Protein AF-A0A7W0SQC8-F1 (afdb_monomer_lite)

Secondary structure (DSSP, 8-state):
--HHHHHHHHHHHHHHHS-TTTS-HHHHHHHHHHTT-SSTTSPTTTT--S--GGGHHHHHH-

Radius of gyration: 10.93 Å; chains: 1; bounding box: 25×18×28 Å

Sequence (62 aa):
MSTNQQVDAAIDRLLAESPPRDLPPTEFWGHQFDAGLAFVHFPQGDGGLGLAPGVQRHINER

pLDDT: mean 95.79, std 4.21, range [65.31, 98.06]

Structure (mmCIF, N/CA/C/O backbone):
data_AF-A0A7W0SQC8-F1
#
_entry.id   AF-A0A7W0SQC8-F1
#
loop_
_atom_site.group_PDB
_atom_site.id
_atom_site.type_symbol
_atom_site.label_atom_id
_atom_site.label_alt_id
_atom_site.label_comp_id
_atom_site.label_asym_id
_atom_site.label_entity_id
_atom_site.label_seq_id
_atom_site.pdbx_PDB_ins_code
_atom_site.Cartn_x
_atom_site.Cartn_y
_atom_site.Cartn_z
_atom_site.occupancy
_atom_site.B_iso_or_equiv
_atom_site.auth_seq_id
_atom_site.auth_comp_id
_atom_site.auth_asym_id
_atom_site.auth_atom_id
_atom_site.pdbx_PDB_model_num
ATOM 1 N N . MET A 1 1 ? -4.989 -12.976 14.098 1.00 65.31 1 MET A N 1
ATOM 2 C CA . MET A 1 1 ? -3.750 -12.310 13.643 1.00 65.31 1 MET A CA 1
ATOM 3 C C . MET A 1 1 ? -3.812 -10.865 14.093 1.00 65.31 1 MET A C 1
ATOM 5 O O . MET A 1 1 ? -4.907 -10.313 14.097 1.00 65.31 1 MET A O 1
ATOM 9 N N . SER A 1 2 ? -2.700 -10.277 14.533 1.00 91.25 2 SER A N 1
ATOM 10 C CA . SER A 1 2 ? -2.656 -8.831 14.778 1.00 91.25 2 SER A CA 1
ATOM 11 C C . SER A 1 2 ? -2.738 -8.066 13.452 1.00 91.25 2 SER A C 1
ATOM 13 O O . SER A 1 2 ? -2.442 -8.623 12.393 1.00 91.25 2 SER A O 1
ATOM 15 N N . THR A 1 3 ? -3.109 -6.786 13.504 1.00 93.44 3 THR A N 1
ATOM 16 C CA . THR A 1 3 ? -3.143 -5.916 12.320 1.00 93.44 3 THR A CA 1
ATOM 17 C C . THR A 1 3 ? -1.805 -5.907 11.579 1.00 93.44 3 THR A C 1
ATOM 19 O O . THR A 1 3 ? -1.787 -6.050 10.362 1.00 93.44 3 THR A O 1
ATOM 22 N N . ASN A 1 4 ? -0.683 -5.836 12.303 1.00 92.44 4 ASN A N 1
ATOM 23 C CA . ASN A 1 4 ? 0.641 -5.849 11.677 1.00 92.44 4 ASN A CA 1
ATOM 24 C C . ASN A 1 4 ? 0.947 -7.190 11.006 1.00 92.44 4 ASN A C 1
ATOM 26 O O . ASN A 1 4 ? 1.446 -7.186 9.895 1.00 92.44 4 ASN A O 1
ATOM 30 N N . GLN A 1 5 ? 0.564 -8.326 11.602 1.00 94.94 5 GLN A N 1
ATOM 31 C CA . GLN A 1 5 ? 0.765 -9.636 10.966 1.00 94.94 5 GLN A CA 1
ATOM 32 C C . GLN A 1 5 ? -0.021 -9.781 9.655 1.00 94.94 5 GLN A C 1
ATOM 34 O O . GLN A 1 5 ? 0.469 -10.390 8.709 1.00 94.94 5 GLN A O 1
ATOM 39 N N . GLN A 1 6 ? -1.242 -9.238 9.594 1.00 93.94 6 GLN A N 1
ATOM 40 C CA . GLN A 1 6 ? -2.032 -9.212 8.359 1.00 93.94 6 GLN A CA 1
ATOM 41 C C . GLN A 1 6 ? -1.347 -8.356 7.287 1.00 93.94 6 GLN A C 1
ATOM 43 O O . GLN A 1 6 ? -1.272 -8.759 6.129 1.00 93.94 6 GLN A O 1
ATOM 48 N N . VAL A 1 7 ? -0.853 -7.182 7.681 1.00 96.19 7 VAL A N 1
ATOM 49 C CA . VAL A 1 7 ? -0.151 -6.259 6.784 1.00 96.19 7 VAL A CA 1
ATOM 50 C C . VAL A 1 7 ? 1.166 -6.853 6.292 1.00 96.19 7 VAL A C 1
ATOM 52 O O . VAL A 1 7 ? 1.440 -6.791 5.100 1.00 96.19 7 VAL A O 1
ATOM 55 N N . ASP A 1 8 ? 1.938 -7.490 7.170 1.00 97.31 8 ASP A N 1
ATOM 56 C CA . ASP A 1 8 ? 3.189 -8.160 6.815 1.00 97.31 8 ASP A CA 1
ATOM 57 C C . ASP A 1 8 ? 2.952 -9.239 5.758 1.00 97.31 8 ASP A C 1
ATOM 59 O O . ASP A 1 8 ? 3.641 -9.262 4.744 1.00 97.31 8 ASP A O 1
ATOM 63 N N . ALA A 1 9 ? 1.921 -10.069 5.938 1.00 96.88 9 ALA A N 1
ATOM 64 C CA . ALA A 1 9 ? 1.566 -11.093 4.961 1.00 96.88 9 ALA A CA 1
ATOM 65 C C . ALA A 1 9 ? 1.150 -10.500 3.601 1.00 96.88 9 ALA A C 1
ATOM 67 O O . ALA A 1 9 ? 1.451 -11.080 2.557 1.00 96.88 9 ALA A O 1
ATOM 68 N N . ALA A 1 10 ? 0.470 -9.349 3.593 1.00 96.69 10 ALA A N 1
ATOM 69 C CA . ALA A 1 10 ? 0.106 -8.655 2.359 1.00 96.69 10 ALA A CA 1
ATOM 70 C C . ALA A 1 10 ? 1.335 -8.059 1.650 1.00 96.69 10 ALA A C 1
ATOM 72 O O . ALA A 1 10 ? 1.449 -8.178 0.431 1.00 96.69 10 ALA A O 1
ATOM 73 N N . ILE A 1 11 ? 2.268 -7.472 2.407 1.00 97.62 11 ILE A N 1
ATOM 74 C CA . ILE A 1 11 ? 3.539 -6.950 1.882 1.00 97.62 11 ILE A CA 1
ATOM 75 C C . ILE A 1 11 ? 4.376 -8.088 1.294 1.00 97.62 11 ILE A C 1
ATOM 77 O O . ILE A 1 11 ? 4.838 -7.982 0.161 1.00 97.62 11 ILE A O 1
ATOM 81 N N . ASP A 1 12 ? 4.535 -9.191 2.027 1.00 97.94 12 ASP A N 1
ATOM 82 C CA . ASP A 1 12 ? 5.318 -10.345 1.575 1.00 97.94 12 ASP A CA 1
ATOM 83 C C . ASP A 1 12 ? 4.753 -10.916 0.270 1.00 97.94 12 ASP A C 1
ATOM 85 O O . ASP A 1 12 ? 5.502 -11.235 -0.654 1.00 97.94 12 ASP A O 1
ATOM 89 N N . ARG A 1 13 ? 3.421 -10.986 0.164 1.00 97.75 13 ARG A N 1
ATOM 90 C CA . ARG A 1 13 ? 2.741 -11.411 -1.058 1.00 97.75 13 ARG A CA 1
ATOM 91 C C . ARG A 1 13 ? 2.990 -10.451 -2.221 1.00 97.75 13 ARG A C 1
ATOM 93 O O . ARG A 1 13 ? 3.364 -10.915 -3.294 1.00 97.75 13 ARG A O 1
ATOM 100 N N . LEU A 1 14 ? 2.820 -9.143 -2.009 1.00 97.44 14 LEU A N 1
ATOM 101 C CA . LEU A 1 14 ? 3.070 -8.127 -3.038 1.00 97.44 14 LEU A CA 1
ATOM 102 C C . LEU A 1 14 ? 4.505 -8.223 -3.566 1.00 97.44 14 LEU A C 1
ATOM 104 O O . LEU A 1 14 ? 4.718 -8.210 -4.772 1.00 97.44 14 LEU A O 1
ATOM 108 N N . LEU A 1 15 ? 5.488 -8.354 -2.676 1.00 96.56 15 LEU A N 1
ATOM 109 C CA . LEU A 1 15 ? 6.898 -8.423 -3.063 1.00 96.56 15 LEU A CA 1
ATOM 110 C C . LEU A 1 15 ? 7.264 -9.743 -3.755 1.00 96.56 15 LEU A C 1
ATOM 112 O O . LEU A 1 15 ? 8.165 -9.751 -4.592 1.00 96.56 15 LEU A O 1
ATOM 116 N N . ALA A 1 16 ? 6.589 -10.844 -3.420 1.00 97.56 16 ALA A N 1
ATOM 117 C CA . ALA A 1 16 ? 6.782 -12.132 -4.080 1.00 97.56 16 ALA A CA 1
ATOM 118 C C . ALA A 1 16 ? 6.151 -12.178 -5.482 1.00 97.56 16 ALA A C 1
ATOM 120 O O . ALA A 1 16 ? 6.736 -12.760 -6.394 1.00 97.56 16 ALA A O 1
ATOM 121 N N . GLU A 1 17 ? 4.967 -11.586 -5.652 1.00 96.69 17 GLU A N 1
ATOM 122 C CA . GLU A 1 17 ? 4.227 -11.574 -6.922 1.00 96.69 17 GLU A CA 1
ATOM 123 C C . GLU A 1 17 ? 4.693 -10.453 -7.864 1.00 96.69 17 GLU A C 1
ATOM 125 O O . GLU A 1 17 ? 4.678 -10.618 -9.084 1.00 96.69 17 GLU A O 1
ATOM 130 N N . SER A 1 18 ? 5.120 -9.317 -7.312 1.00 96.00 18 SER A N 1
ATOM 131 C CA . SER A 1 18 ? 5.454 -8.098 -8.053 1.00 96.00 18 SER A CA 1
ATOM 132 C C . SER A 1 18 ? 6.725 -7.446 -7.494 1.00 96.00 18 SER A C 1
ATOM 134 O O . SER A 1 18 ? 6.655 -6.400 -6.842 1.00 96.00 18 SER A O 1
ATOM 136 N N . PRO A 1 19 ? 7.915 -8.033 -7.722 1.00 94.50 19 PRO A N 1
ATOM 137 C CA . PRO A 1 19 ? 9.157 -7.484 -7.196 1.00 94.50 19 PRO A CA 1
ATOM 138 C C . PRO A 1 19 ? 9.420 -6.077 -7.765 1.00 94.50 19 PRO A C 1
ATOM 140 O O . PRO A 1 19 ? 9.528 -5.915 -8.982 1.00 94.50 19 PRO A O 1
ATOM 143 N N . PRO A 1 20 ? 9.615 -5.040 -6.927 1.00 92.81 20 PRO A N 1
ATOM 144 C CA . PRO A 1 20 ? 9.771 -3.659 -7.399 1.00 92.81 20 PRO A CA 1
ATOM 145 C C . PRO A 1 20 ? 11.047 -3.428 -8.222 1.00 92.81 20 PRO A C 1
ATOM 147 O O . PRO A 1 20 ? 11.179 -2.399 -8.875 1.00 92.81 20 PRO A O 1
ATOM 150 N N . ARG A 1 21 ? 12.011 -4.357 -8.181 1.00 94.75 21 ARG A N 1
ATOM 151 C CA . ARG A 1 21 ? 13.251 -4.278 -8.974 1.00 94.75 21 ARG A CA 1
ATOM 152 C C . ARG A 1 21 ? 13.046 -4.693 -10.430 1.00 94.75 21 ARG A C 1
ATOM 154 O O . ARG A 1 21 ? 13.836 -4.282 -11.274 1.00 94.75 21 ARG A O 1
ATOM 161 N N . ASP A 1 22 ? 12.002 -5.474 -10.692 1.00 95.31 22 ASP A N 1
ATOM 162 C CA . ASP A 1 22 ? 11.709 -6.041 -12.008 1.00 95.31 22 ASP A CA 1
ATOM 163 C C . ASP A 1 22 ? 10.606 -5.254 -12.735 1.00 95.31 22 ASP A C 1
ATOM 165 O O . ASP A 1 22 ? 10.336 -5.506 -13.907 1.00 95.31 22 ASP A O 1
ATOM 169 N N . LEU A 1 23 ? 9.992 -4.279 -12.052 1.00 95.81 23 LEU A N 1
ATOM 170 C CA . LEU A 1 23 ? 8.861 -3.502 -12.544 1.00 95.81 23 LEU A CA 1
ATOM 171 C C . LEU A 1 23 ? 9.182 -2.003 -12.609 1.00 95.81 23 LEU A C 1
ATOM 173 O O . LEU A 1 23 ? 9.861 -1.465 -11.730 1.00 95.81 23 LEU A O 1
ATOM 177 N N . PRO A 1 24 ? 8.642 -1.278 -13.604 1.00 97.38 24 PRO A N 1
ATOM 178 C CA . PRO A 1 24 ? 8.579 0.173 -13.553 1.00 97.38 24 PRO A CA 1
ATOM 179 C C . PRO A 1 24 ? 7.832 0.647 -12.292 1.00 97.38 24 PRO A C 1
ATOM 181 O O . PRO A 1 24 ? 6.838 0.028 -11.902 1.00 97.38 24 PRO A O 1
ATOM 184 N N . PRO A 1 25 ? 8.216 1.788 -11.687 1.00 95.94 25 PRO A N 1
ATOM 185 C CA . PRO A 1 25 ? 7.584 2.276 -10.459 1.00 95.94 25 PRO A CA 1
ATOM 186 C C . PRO A 1 25 ? 6.059 2.406 -10.542 1.00 95.94 25 PRO A C 1
ATOM 188 O O . PRO A 1 25 ? 5.356 2.039 -9.608 1.00 95.94 25 PRO A O 1
ATOM 191 N N . THR A 1 26 ? 5.532 2.883 -11.672 1.00 97.00 26 THR A N 1
ATOM 192 C CA . THR A 1 26 ? 4.086 3.058 -11.874 1.00 97.00 26 THR A CA 1
ATOM 193 C C . THR A 1 26 ? 3.320 1.740 -11.895 1.00 97.00 26 THR A C 1
ATOM 195 O O . THR A 1 26 ? 2.183 1.695 -11.438 1.00 97.00 26 THR A O 1
ATOM 198 N N . GLU A 1 27 ? 3.933 0.676 -12.414 1.00 97.88 27 GLU A N 1
ATOM 199 C CA . GLU A 1 27 ? 3.330 -0.658 -12.450 1.00 97.88 27 GLU A CA 1
ATOM 200 C C . GLU A 1 27 ? 3.325 -1.275 -11.049 1.00 97.88 27 GLU A C 1
ATOM 202 O O . GLU A 1 27 ? 2.285 -1.730 -10.576 1.00 97.88 27 GLU A O 1
ATOM 207 N N . PHE A 1 28 ? 4.442 -1.162 -10.322 1.00 97.62 28 PHE A N 1
ATOM 208 C CA . PHE A 1 28 ? 4.505 -1.579 -8.921 1.00 97.62 28 PHE A CA 1
ATOM 209 C C . PHE A 1 28 ? 3.487 -0.837 -8.041 1.00 97.62 28 PHE A C 1
ATOM 211 O O . PHE A 1 28 ? 2.821 -1.458 -7.216 1.00 97.62 28 PHE A O 1
ATOM 218 N N . TRP A 1 29 ? 3.315 0.477 -8.223 1.00 96.50 29 TRP A N 1
ATOM 219 C CA . TRP A 1 29 ? 2.300 1.242 -7.487 1.00 96.50 29 TRP A CA 1
ATOM 220 C C . TRP A 1 29 ? 0.872 0.796 -7.807 1.00 96.50 29 TRP A C 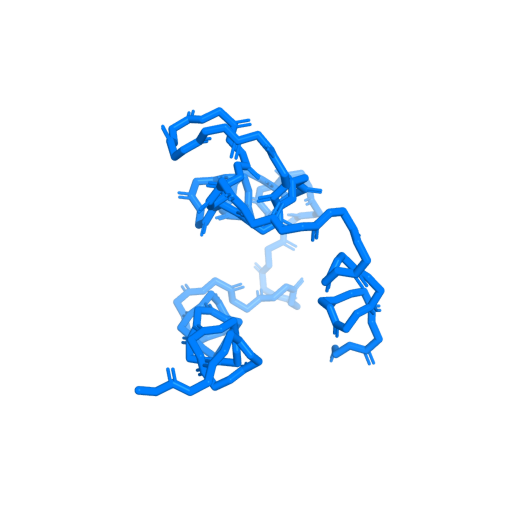1
ATOM 222 O O . TRP A 1 29 ? 0.032 0.808 -6.910 1.00 96.50 29 TRP A O 1
ATOM 232 N N . GLY A 1 30 ? 0.604 0.363 -9.043 1.00 97.75 30 GLY A N 1
ATOM 233 C CA . GLY A 1 30 ? -0.662 -0.275 -9.406 1.00 97.75 30 GLY A CA 1
ATOM 234 C C . GLY A 1 30 ? -0.905 -1.542 -8.586 1.00 97.75 30 GLY A C 1
ATOM 235 O O . GLY A 1 30 ? -1.923 -1.650 -7.909 1.00 97.75 30 GLY A O 1
ATOM 236 N N . HIS A 1 31 ? 0.079 -2.442 -8.526 1.00 97.94 31 HIS A N 1
ATOM 237 C CA . HIS A 1 31 ? -0.017 -3.650 -7.699 1.00 97.94 31 HIS A CA 1
ATOM 238 C C . HIS A 1 31 ? -0.136 -3.346 -6.201 1.00 97.94 31 HIS A C 1
ATOM 240 O O . HIS A 1 31 ? -0.889 -4.008 -5.489 1.00 97.94 31 HIS A O 1
ATOM 246 N N . GLN A 1 32 ? 0.566 -2.323 -5.709 1.00 97.50 32 GLN A N 1
ATOM 247 C CA . GLN A 1 32 ? 0.445 -1.870 -4.324 1.00 97.50 32 GLN A CA 1
ATOM 248 C C . GLN A 1 32 ? -0.965 -1.345 -4.018 1.00 97.50 32 GLN A C 1
ATOM 250 O O . GLN A 1 32 ? -1.500 -1.610 -2.938 1.00 97.50 32 GLN A O 1
ATOM 255 N N . PHE A 1 33 ? -1.570 -0.617 -4.959 1.00 98.06 33 PHE A N 1
ATOM 256 C CA . PHE A 1 33 ? -2.951 -0.161 -4.862 1.00 98.06 33 PHE A CA 1
ATOM 257 C C . PHE A 1 33 ? -3.918 -1.350 -4.840 1.00 98.06 33 PHE A C 1
ATOM 259 O O . PHE A 1 33 ? -4.721 -1.462 -3.915 1.00 98.06 33 PHE A O 1
ATOM 266 N N . ASP A 1 34 ? -3.784 -2.286 -5.776 1.00 97.50 34 ASP A N 1
ATOM 267 C CA . ASP A 1 34 ? -4.637 -3.478 -5.849 1.00 97.50 34 ASP A CA 1
ATOM 268 C C . ASP A 1 34 ? -4.522 -4.358 -4.591 1.00 97.50 34 ASP A C 1
ATOM 270 O O . ASP A 1 34 ? -5.507 -4.942 -4.130 1.00 97.50 34 ASP A O 1
ATOM 274 N N . ALA A 1 35 ? -3.335 -4.403 -3.979 1.00 96.94 35 ALA A N 1
ATOM 275 C CA . ALA A 1 35 ? -3.084 -5.089 -2.712 1.00 96.94 35 ALA A CA 1
ATOM 276 C C . ALA A 1 35 ? -3.647 -4.355 -1.475 1.00 96.94 35 ALA A C 1
ATOM 278 O O . ALA A 1 35 ? -3.608 -4.900 -0.369 1.00 96.94 35 ALA A O 1
ATOM 279 N N . GLY A 1 36 ? -4.156 -3.129 -1.629 1.00 97.69 36 GLY A N 1
ATOM 280 C CA . GLY A 1 36 ? -4.684 -2.317 -0.528 1.00 97.69 36 GLY A CA 1
ATOM 281 C C . GLY A 1 36 ? -3.611 -1.631 0.329 1.00 97.69 36 GLY A C 1
ATOM 282 O O . GLY A 1 36 ? -3.877 -1.240 1.468 1.00 97.69 36 GLY A O 1
ATOM 283 N N . LEU A 1 37 ? -2.383 -1.511 -0.180 1.00 97.81 37 LEU A N 1
ATOM 284 C CA . LEU A 1 37 ? -1.217 -1.024 0.570 1.00 97.81 37 LEU A CA 1
ATOM 285 C C . LEU A 1 37 ? -0.824 0.423 0.225 1.00 97.81 37 LEU A C 1
ATOM 287 O O . LEU A 1 37 ? 0.117 0.955 0.815 1.00 97.81 37 LEU A O 1
ATOM 291 N N . ALA A 1 38 ? -1.541 1.077 -0.694 1.00 97.06 38 ALA A N 1
ATOM 292 C CA . ALA A 1 38 ? -1.268 2.458 -1.096 1.00 97.06 38 ALA A CA 1
ATOM 293 C C . ALA A 1 38 ? -1.700 3.468 -0.018 1.00 97.06 38 ALA A C 1
ATOM 295 O O . ALA A 1 38 ? -0.939 4.360 0.353 1.00 97.06 38 ALA A O 1
ATOM 296 N N . PHE A 1 39 ? -2.914 3.301 0.515 1.00 96.44 39 PHE A N 1
ATOM 297 C CA . PHE A 1 39 ? -3.482 4.125 1.582 1.00 96.44 39 PHE A CA 1
ATOM 298 C C . PHE A 1 39 ? -4.386 3.260 2.460 1.00 96.44 39 PHE A C 1
ATOM 300 O O . PHE A 1 39 ? -5.601 3.200 2.285 1.0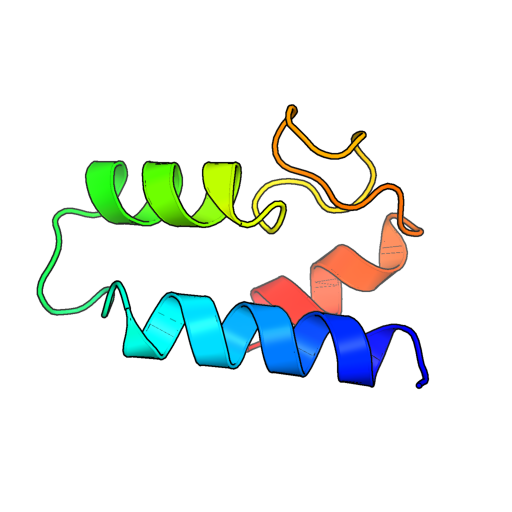0 96.44 39 PHE A O 1
ATOM 307 N N . VAL A 1 40 ? -3.788 2.610 3.455 1.00 97.12 40 VAL A N 1
ATOM 308 C CA . VAL A 1 40 ? -4.373 1.484 4.204 1.00 97.12 40 VAL A CA 1
ATOM 309 C C . VAL A 1 40 ? -5.725 1.769 4.878 1.00 97.12 40 VAL A C 1
ATOM 311 O O . VAL A 1 40 ? -6.469 0.843 5.195 1.00 97.12 40 VAL A O 1
ATOM 314 N N . HIS A 1 41 ? -6.049 3.041 5.102 1.00 97.56 41 HIS A N 1
ATOM 315 C CA . HIS A 1 41 ? -7.283 3.482 5.745 1.00 97.56 41 HIS A CA 1
ATOM 316 C C . HIS A 1 41 ? -8.483 3.587 4.803 1.00 97.56 41 HIS A C 1
ATOM 318 O O . HIS A 1 41 ? -9.614 3.655 5.285 1.00 97.56 41 HIS A O 1
ATOM 324 N N . PHE A 1 42 ? -8.269 3.580 3.486 1.00 98.06 42 PHE A N 1
ATOM 325 C CA 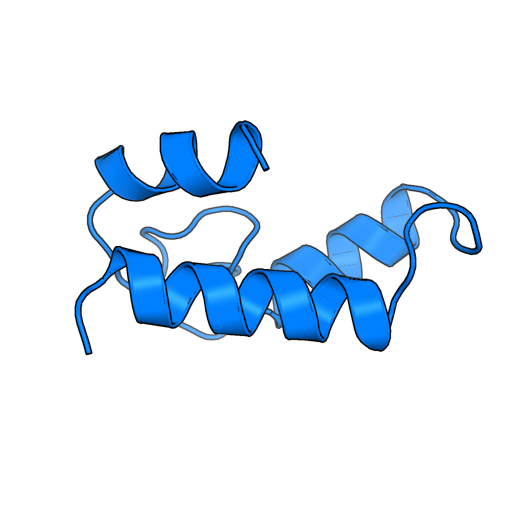. PHE A 1 42 ? -9.370 3.455 2.539 1.00 98.06 42 PHE A CA 1
ATOM 326 C C . PHE A 1 42 ? -9.959 2.041 2.543 1.00 98.06 42 PHE A C 1
ATOM 328 O O . PHE A 1 42 ? -9.311 1.101 3.013 1.00 98.06 42 PHE A O 1
ATOM 335 N N . PRO A 1 43 ? -11.195 1.868 2.049 1.00 97.19 43 PRO A N 1
ATOM 336 C CA . PRO A 1 43 ? -11.784 0.551 1.858 1.00 97.19 43 PRO A CA 1
ATOM 337 C C . PRO A 1 43 ? -10.951 -0.345 0.933 1.00 97.19 43 PRO A C 1
ATOM 339 O O . PRO A 1 43 ? -10.160 0.119 0.108 1.00 97.19 43 PRO A O 1
ATOM 342 N N . GLN A 1 44 ? -11.184 -1.652 1.041 1.00 94.50 44 GLN A N 1
ATOM 343 C CA . GLN A 1 44 ? -10.669 -2.612 0.070 1.00 94.50 44 GLN A CA 1
ATOM 344 C C . GLN A 1 44 ? -11.248 -2.326 -1.321 1.00 94.50 44 GLN A C 1
ATOM 346 O O . GLN A 1 44 ? -12.449 -2.107 -1.454 1.00 94.50 44 GLN A O 1
ATOM 351 N N . GLY A 1 45 ? -10.390 -2.346 -2.344 1.00 94.88 45 GLY A N 1
ATOM 352 C CA . GLY A 1 45 ? -10.729 -1.955 -3.719 1.00 94.88 45 GLY A CA 1
ATOM 353 C C . GLY A 1 45 ? -10.394 -0.497 -4.051 1.00 94.88 45 GLY A C 1
ATOM 354 O O . GLY A 1 45 ? -10.194 -0.186 -5.219 1.00 94.88 45 GLY A O 1
ATOM 355 N N . ASP A 1 46 ? -10.222 0.354 -3.033 1.00 97.44 46 ASP A N 1
ATOM 356 C CA . ASP A 1 46 ? -9.853 1.771 -3.175 1.00 97.44 46 ASP A CA 1
ATOM 357 C C . ASP A 1 46 ? -8.410 2.044 -2.703 1.00 97.44 46 ASP A C 1
ATOM 359 O O . ASP A 1 46 ? -8.080 3.126 -2.215 1.00 97.44 46 ASP A O 1
ATOM 363 N N . GLY A 1 47 ? -7.531 1.042 -2.796 1.00 96.62 47 GLY A N 1
ATOM 364 C CA . GLY A 1 47 ? -6.127 1.186 -2.404 1.00 96.62 47 GLY A CA 1
ATOM 365 C C . GLY A 1 47 ? -5.838 0.991 -0.915 1.00 96.62 47 GLY A C 1
ATOM 366 O O . GLY A 1 47 ? -4.698 1.213 -0.497 1.00 96.62 47 GLY A O 1
ATOM 367 N N . GLY A 1 48 ? -6.830 0.575 -0.120 1.00 97.62 48 GLY A N 1
ATOM 368 C CA . GLY A 1 48 ? -6.691 0.354 1.319 1.00 97.62 48 GLY A CA 1
ATOM 369 C C . GLY A 1 48 ? -7.202 -1.001 1.817 1.00 97.62 48 GLY A C 1
ATOM 370 O O . GLY A 1 48 ? -7.635 -1.857 1.049 1.00 97.62 48 GLY A O 1
ATOM 371 N N . LEU A 1 49 ? -7.144 -1.195 3.137 1.00 96.94 49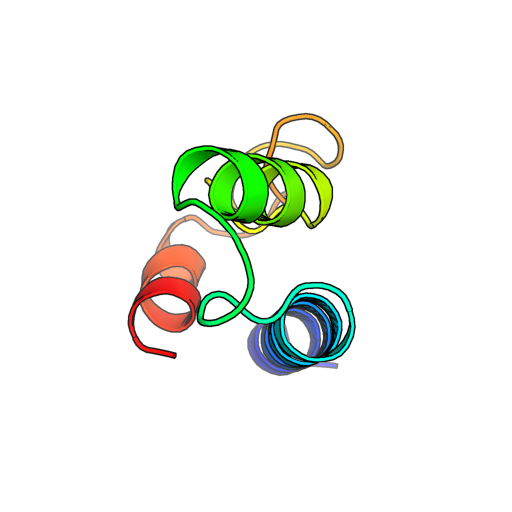 LEU A N 1
ATOM 372 C CA . LEU A 1 49 ? -7.624 -2.391 3.846 1.00 96.94 49 LEU A CA 1
ATOM 373 C C . LEU A 1 49 ? -8.628 -2.044 4.963 1.00 96.94 49 LEU A C 1
ATOM 375 O O . LEU A 1 49 ? -8.971 -2.899 5.778 1.00 96.94 49 LEU A O 1
ATOM 379 N N . GLY A 1 50 ? -9.079 -0.789 5.037 1.00 96.94 50 GLY A N 1
ATOM 380 C CA . GLY A 1 50 ? -9.971 -0.279 6.081 1.00 96.94 50 GLY A CA 1
ATOM 381 C C . GLY A 1 50 ? -9.333 -0.234 7.473 1.00 96.94 50 GLY A C 1
ATOM 382 O O . GLY A 1 50 ? -10.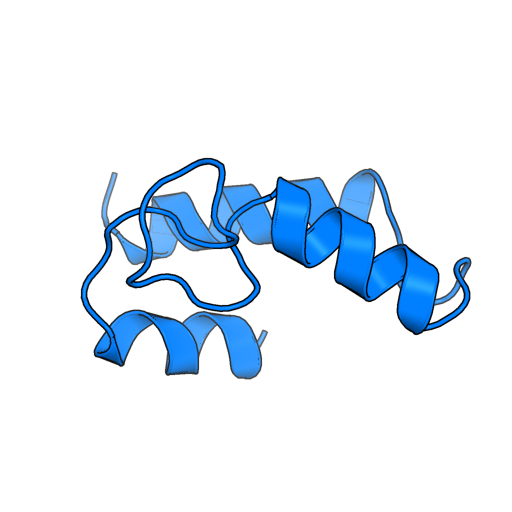037 -0.346 8.477 1.00 96.94 50 GLY A O 1
ATOM 383 N N . LEU A 1 51 ? -8.004 -0.119 7.556 1.00 96.94 51 LEU A N 1
ATOM 384 C CA . LEU A 1 51 ? -7.264 -0.129 8.821 1.00 96.94 51 LEU A CA 1
ATOM 385 C C . LEU A 1 51 ? -7.049 1.285 9.376 1.00 96.94 51 LEU A C 1
ATOM 387 O O . LEU A 1 51 ? -7.244 2.294 8.705 1.00 96.94 51 LEU A O 1
ATOM 391 N N . ALA A 1 52 ? -6.609 1.380 10.630 1.00 96.81 52 ALA A N 1
ATOM 392 C CA . ALA A 1 52 ? -6.283 2.674 11.220 1.00 96.81 52 ALA A CA 1
ATOM 393 C C . ALA A 1 52 ? -5.144 3.371 10.434 1.00 96.81 52 ALA A C 1
ATOM 395 O O . ALA A 1 52 ? -4.140 2.720 10.137 1.00 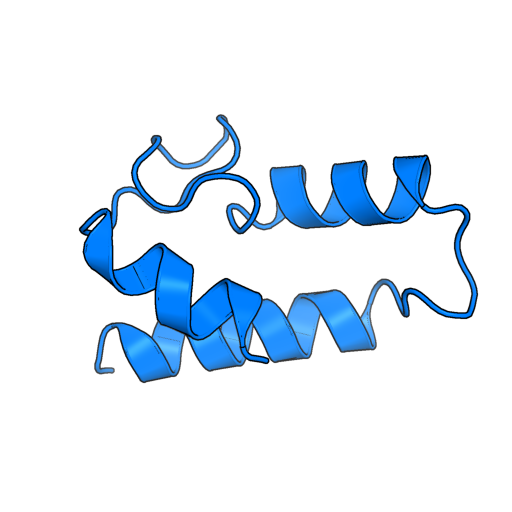96.81 52 ALA A O 1
ATOM 396 N N . PRO A 1 53 ? -5.210 4.695 10.180 1.00 95.38 53 PRO A N 1
ATOM 397 C CA . PRO A 1 53 ? -4.174 5.422 9.431 1.00 95.38 53 PRO A CA 1
ATOM 398 C C . PRO A 1 53 ? -2.752 5.270 9.992 1.00 95.38 53 PRO A C 1
ATOM 400 O O . PRO A 1 53 ? -1.780 5.307 9.244 1.00 95.38 53 PRO A O 1
ATOM 403 N N . GLY A 1 54 ? -2.617 5.053 11.308 1.00 95.69 54 GLY A N 1
ATOM 404 C CA . GLY A 1 54 ? -1.325 4.831 11.966 1.00 95.69 54 GLY A CA 1
ATOM 405 C C . GLY A 1 54 ? -0.573 3.587 11.479 1.00 95.69 54 GLY A C 1
ATOM 406 O O . GLY A 1 54 ? 0.647 3.530 11.617 1.00 95.69 54 GLY A O 1
ATOM 407 N N . VAL A 1 55 ? -1.274 2.629 10.867 1.00 96.44 55 VAL A N 1
ATOM 408 C CA . VAL A 1 55 ? -0.689 1.411 10.288 1.00 96.44 55 VAL A CA 1
ATOM 409 C C . VAL A 1 55 ? 0.112 1.714 9.017 1.00 96.44 55 VAL A C 1
ATOM 411 O O . VAL A 1 55 ? 1.063 1.000 8.718 1.00 96.44 55 VAL A O 1
ATOM 414 N N . GLN A 1 56 ? -0.190 2.808 8.306 1.00 97.19 56 GLN A N 1
ATOM 415 C CA . GLN A 1 56 ? 0.523 3.173 7.074 1.00 97.19 56 GLN A CA 1
ATOM 416 C C . GLN A 1 56 ? 2.029 3.354 7.302 1.00 97.19 56 GLN A C 1
ATOM 418 O O . GLN A 1 56 ? 2.827 3.035 6.428 1.00 97.19 56 GLN A O 1
ATOM 423 N N . ARG A 1 57 ? 2.434 3.830 8.489 1.00 96.62 57 ARG A N 1
ATOM 424 C CA . ARG A 1 57 ? 3.855 3.985 8.827 1.00 96.62 57 ARG A CA 1
ATOM 425 C C . ARG A 1 57 ? 4.602 2.654 8.741 1.00 96.62 57 ARG A C 1
ATOM 427 O O . ARG A 1 57 ? 5.666 2.613 8.145 1.00 96.62 57 ARG A O 1
ATOM 434 N N . HIS A 1 58 ? 4.010 1.588 9.280 1.00 96.00 58 HIS A N 1
ATOM 435 C CA . HIS A 1 58 ? 4.594 0.245 9.255 1.00 96.00 58 HIS A CA 1
ATOM 436 C C . HIS A 1 58 ? 4.773 -0.273 7.824 1.00 96.00 58 HIS A C 1
ATOM 438 O O . HIS A 1 58 ? 5.791 -0.876 7.517 1.00 96.00 58 HIS A O 1
ATOM 444 N N . ILE A 1 59 ? 3.818 0.018 6.933 1.00 95.75 59 ILE A N 1
ATOM 445 C CA . ILE A 1 59 ? 3.918 -0.337 5.507 1.00 95.75 59 ILE A CA 1
ATOM 446 C C . ILE A 1 59 ? 5.077 0.406 4.840 1.00 95.75 59 ILE A C 1
ATOM 448 O O . ILE A 1 59 ? 5.835 -0.197 4.094 1.00 95.75 59 ILE A O 1
ATOM 452 N N . ASN A 1 60 ? 5.224 1.704 5.110 1.00 95.12 60 ASN A N 1
ATOM 453 C CA . ASN A 1 60 ? 6.230 2.540 4.452 1.00 95.12 60 ASN A CA 1
ATOM 454 C C . ASN A 1 60 ? 7.673 2.262 4.918 1.00 95.12 60 ASN A C 1
ATOM 456 O O . ASN A 1 60 ? 8.611 2.649 4.227 1.00 95.12 60 ASN A O 1
ATOM 460 N N . GLU A 1 61 ? 7.857 1.680 6.106 1.00 94.38 61 GLU A N 1
ATOM 461 C CA . GLU A 1 61 ? 9.173 1.358 6.686 1.00 94.38 61 GLU A CA 1
ATOM 462 C C . GLU A 1 61 ? 9.706 -0.022 6.260 1.00 94.38 61 GLU A C 1
ATOM 464 O O . GLU A 1 61 ? 10.878 -0.323 6.495 1.00 94.38 61 GLU A O 1
ATOM 469 N N . ARG A 1 62 ? 8.848 -0.857 5.669 1.00 91.38 62 ARG A N 1
ATOM 470 C CA . ARG A 1 62 ? 9.156 -2.203 5.171 1.00 91.38 62 ARG A CA 1
ATOM 471 C C . ARG A 1 62 ? 9.724 -2.163 3.755 1.00 91.38 62 ARG A C 1
ATOM 473 O O . ARG A 1 62 ? 10.601 -3.016 3.491 1.00 91.38 62 ARG A O 1
#

Foldseek 3Di:
DDPLVVLVVLLVVLCVVPPPVVDDPVVSVVSQQQSQLNQQCDPRVRSHPVDDRVCNVVSVVD